Protein AF-A0A0B8P8W1-F1 (afdb_monomer_lite)

pLDDT: mean 81.94, std 17.28, range [42.34, 97.12]

Foldseek 3Di:
DDDPDDDDDDDFDADPVVRDTDDDDPVVVVVVVVCVPPVVNVVND

Organism: NCBI:txid1481914

Secondary structure (DSSP, 8-state):
---S---------EETTTTEE-PPPHHHHHHHHHHHS-HHHHTT-

Sequence (45 aa):
MKTCAKGSAKMVMFDFNKNQKVAIPEQLRNAIEQIESKPSFLANR

Radius of gyration: 14.54 Å; chains: 1; bounding box: 20×26×39 Å

InterPro domains:
  IPR029069 HotDog domain superfamily [SSF54637] (3-36)

Structure (mmCIF, N/CA/C/O backbone):
data_AF-A0A0B8P8W1-F1
#
_entry.id   AF-A0A0B8P8W1-F1
#
loop_
_atom_site.group_PDB
_atom_site.id
_atom_site.type_symbol
_atom_site.label_atom_id
_atom_site.label_alt_id
_atom_site.label_comp_id
_atom_site.label_asym_id
_atom_site.label_entity_id
_atom_site.label_seq_id
_atom_site.pdbx_PDB_ins_code
_atom_site.Cartn_x
_atom_site.Cartn_y
_atom_site.Cartn_z
_atom_site.occupancy
_atom_site.B_iso_or_equiv
_atom_site.auth_seq_id
_atom_site.auth_comp_id
_atom_site.auth_asym_id
_atom_site.auth_atom_id
_atom_site.pdbx_PDB_model_num
ATOM 1 N N . MET A 1 1 ? 10.090 -13.669 -23.333 1.00 54.03 1 MET A N 1
ATOM 2 C CA . MET A 1 1 ? 9.281 -14.414 -22.341 1.00 54.03 1 MET A CA 1
ATOM 3 C C . MET A 1 1 ? 7.815 -14.207 -22.679 1.00 54.03 1 MET A C 1
ATOM 5 O O . MET A 1 1 ? 7.449 -13.074 -22.948 1.00 54.03 1 MET A O 1
ATOM 9 N N . LYS A 1 2 ? 6.996 -15.265 -22.734 1.00 66.94 2 LYS A N 1
ATOM 10 C CA . LYS A 1 2 ? 5.534 -15.122 -22.847 1.00 66.94 2 LYS A CA 1
ATOM 11 C C . LYS A 1 2 ? 4.968 -15.011 -21.429 1.00 66.94 2 LYS A C 1
ATOM 13 O O . LYS A 1 2 ? 5.317 -15.836 -20.589 1.00 66.94 2 LYS A O 1
ATOM 18 N N . THR A 1 3 ? 4.165 -13.991 -21.147 1.00 72.62 3 THR A N 1
ATOM 19 C CA . THR A 1 3 ? 3.470 -13.850 -19.862 1.00 72.62 3 THR A CA 1
ATOM 20 C C . THR A 1 3 ? 2.314 -14.852 -19.811 1.00 72.62 3 THR A C 1
ATOM 22 O O . THR A 1 3 ? 1.492 -14.909 -20.721 1.00 72.62 3 THR A O 1
ATOM 25 N N . CYS A 1 4 ? 2.275 -15.695 -18.776 1.00 79.38 4 CYS A N 1
ATOM 26 C CA . CYS A 1 4 ? 1.292 -16.783 -18.677 1.00 79.38 4 CYS A CA 1
ATOM 27 C C . CYS A 1 4 ? -0.050 -16.340 -18.065 1.00 79.38 4 CYS A C 1
ATOM 29 O O . CYS A 1 4 ? -1.046 -17.037 -18.224 1.00 79.38 4 CYS A O 1
ATOM 31 N N . ALA A 1 5 ? -0.089 -15.196 -17.372 1.00 78.06 5 ALA A N 1
ATOM 32 C CA . ALA A 1 5 ? -1.304 -14.602 -16.817 1.00 78.06 5 ALA A CA 1
ATOM 33 C C . ALA A 1 5 ? -1.088 -13.113 -16.495 1.00 78.06 5 ALA A C 1
ATOM 35 O O . ALA A 1 5 ? -0.002 -12.721 -16.064 1.00 78.06 5 ALA A O 1
ATOM 36 N N . LYS A 1 6 ? -2.140 -12.300 -16.652 1.00 81.31 6 LYS A N 1
ATOM 37 C CA . LYS A 1 6 ? -2.180 -10.882 -16.265 1.00 81.31 6 LYS A CA 1
ATOM 38 C C . LYS A 1 6 ? -3.292 -10.677 -15.241 1.00 81.31 6 LYS A C 1
ATOM 40 O O . LYS A 1 6 ? -4.425 -11.084 -15.477 1.00 81.31 6 LYS A O 1
ATOM 45 N N . GLY A 1 7 ? -2.968 -10.049 -14.113 1.00 80.25 7 GLY A N 1
ATOM 46 C CA . GLY A 1 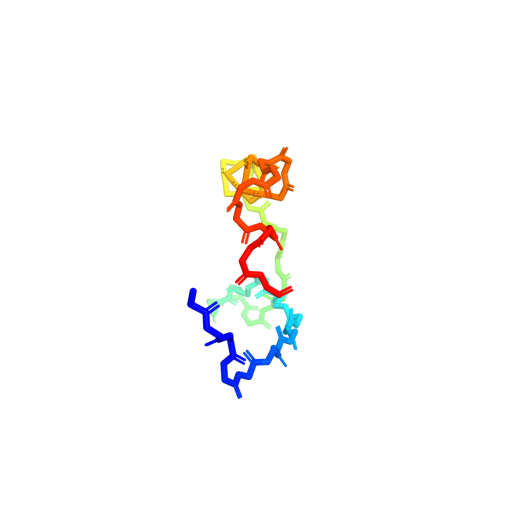7 ? -3.914 -9.770 -13.033 1.00 80.25 7 GLY A CA 1
ATOM 47 C C . GLY A 1 7 ? -3.838 -8.321 -12.562 1.00 80.25 7 GLY A C 1
ATOM 48 O O . GLY A 1 7 ? -2.785 -7.686 -12.632 1.00 80.25 7 GLY A O 1
ATOM 49 N N . SER A 1 8 ? -4.963 -7.806 -12.069 1.00 84.38 8 SER A N 1
ATOM 50 C CA . SER A 1 8 ? -5.073 -6.488 -11.438 1.00 84.38 8 SER A CA 1
ATOM 51 C C . SER A 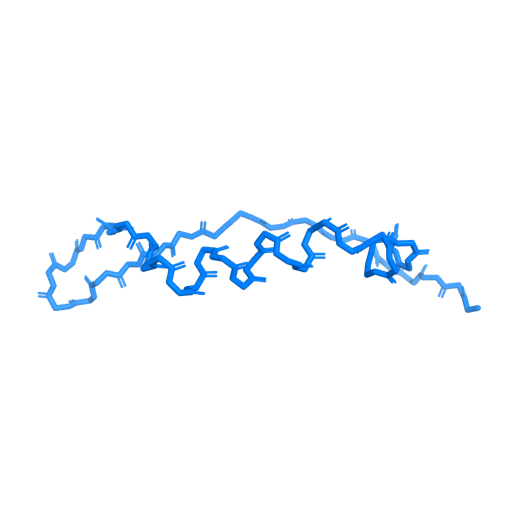1 8 ? -5.746 -6.620 -10.076 1.00 84.38 8 SER A C 1
ATOM 53 O O . SER A 1 8 ? -6.746 -7.326 -9.963 1.00 84.38 8 SER A O 1
ATOM 55 N N . ALA A 1 9 ? -5.243 -5.909 -9.068 1.00 85.44 9 ALA A N 1
ATOM 56 C CA . ALA A 1 9 ? -5.825 -5.875 -7.729 1.00 85.44 9 ALA A CA 1
ATOM 57 C C . ALA A 1 9 ? -5.932 -4.430 -7.225 1.00 85.44 9 ALA A C 1
ATOM 59 O O . ALA A 1 9 ? -5.083 -3.596 -7.541 1.00 85.44 9 ALA A O 1
ATOM 60 N N . LYS A 1 10 ? -6.967 -4.146 -6.427 1.00 89.50 10 LYS A N 1
ATOM 61 C CA . LYS A 1 10 ? -7.118 -2.889 -5.681 1.00 89.50 10 LYS A CA 1
ATOM 62 C C . LYS A 1 10 ? -6.840 -3.164 -4.207 1.00 89.50 10 LYS A C 1
ATOM 64 O O . LYS A 1 10 ? -7.408 -4.097 -3.649 1.00 89.50 10 LYS A O 1
ATOM 69 N N . MET A 1 11 ? -5.983 -2.356 -3.590 1.00 91.25 11 MET A N 1
ATOM 70 C CA . MET A 1 11 ? -5.575 -2.506 -2.189 1.00 91.25 11 MET A CA 1
ATOM 71 C C . MET A 1 11 ? -5.935 -1.254 -1.382 1.00 91.25 11 MET A C 1
ATOM 73 O O . MET A 1 11 ? -6.089 -0.172 -1.945 1.00 91.25 11 MET A O 1
ATOM 77 N N . VAL A 1 12 ? -6.073 -1.405 -0.062 1.00 94.00 12 VAL A N 1
ATOM 78 C CA . VAL A 1 12 ? -6.330 -0.305 0.882 1.00 94.00 12 VAL A CA 1
ATOM 79 C C . VAL A 1 12 ? -5.368 -0.398 2.062 1.00 94.00 12 VAL A C 1
ATOM 81 O O . VAL A 1 12 ? -5.025 -1.500 2.482 1.00 94.00 12 VAL A O 1
ATOM 84 N N . MET A 1 13 ? -4.955 0.746 2.610 1.00 96.31 13 MET A N 1
ATOM 85 C CA . MET A 1 13 ? -4.222 0.785 3.875 1.00 96.31 13 MET A CA 1
ATOM 86 C C . MET A 1 13 ? -5.215 0.744 5.040 1.00 96.31 13 MET A C 1
ATOM 88 O O . MET A 1 13 ? -6.211 1.475 5.042 1.00 96.31 13 MET A O 1
ATOM 92 N N . PHE A 1 14 ? -4.955 -0.116 6.020 1.00 97.12 14 PHE A N 1
ATOM 93 C CA . PHE A 1 14 ? -5.845 -0.356 7.151 1.00 97.12 14 PHE A CA 1
ATOM 94 C C . PHE A 1 14 ? -5.055 -0.370 8.457 1.00 97.12 14 PHE A C 1
ATOM 96 O O . PHE A 1 14 ? -4.003 -0.999 8.542 1.00 97.12 14 PHE 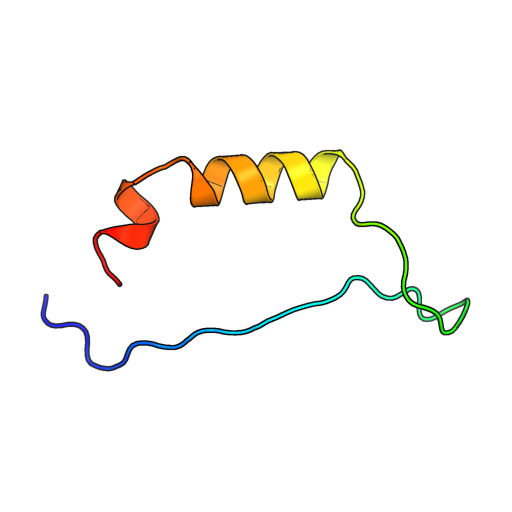A O 1
ATOM 103 N N . ASP A 1 15 ? -5.567 0.325 9.467 1.00 96.94 15 ASP A N 1
ATOM 104 C CA . ASP A 1 15 ? -5.027 0.314 10.824 1.00 96.94 15 ASP A CA 1
ATOM 105 C C . ASP A 1 15 ? -5.838 -0.678 11.664 1.00 96.94 15 ASP A C 1
ATOM 107 O O . ASP A 1 15 ? -7.014 -0.442 11.949 1.00 96.94 15 ASP A O 1
ATOM 111 N N . PHE A 1 16 ? -5.212 -1.788 12.058 1.00 96.06 16 PHE A N 1
ATOM 112 C CA . PHE A 1 16 ? -5.856 -2.839 12.850 1.00 96.06 16 PHE A CA 1
ATOM 113 C C . PHE A 1 16 ? -6.150 -2.420 14.290 1.00 96.06 16 PHE A C 1
ATOM 115 O O . PHE A 1 16 ? -7.118 -2.905 14.868 1.00 96.06 16 PHE A O 1
ATOM 122 N N . ASN A 1 17 ? -5.379 -1.488 14.857 1.00 97.00 17 ASN A N 1
ATOM 123 C CA . ASN A 1 17 ? -5.619 -1.007 16.219 1.00 97.00 17 ASN A CA 1
ATOM 124 C C . ASN A 1 17 ? -6.868 -0.124 16.275 1.00 97.00 17 ASN A C 1
ATOM 126 O O . ASN A 1 17 ? -7.606 -0.140 17.256 1.00 97.00 17 ASN A O 1
ATOM 130 N N . LYS A 1 18 ? -7.110 0.643 15.207 1.00 94.88 18 LYS A N 1
ATOM 131 C CA . LYS A 1 18 ? -8.283 1.522 15.072 1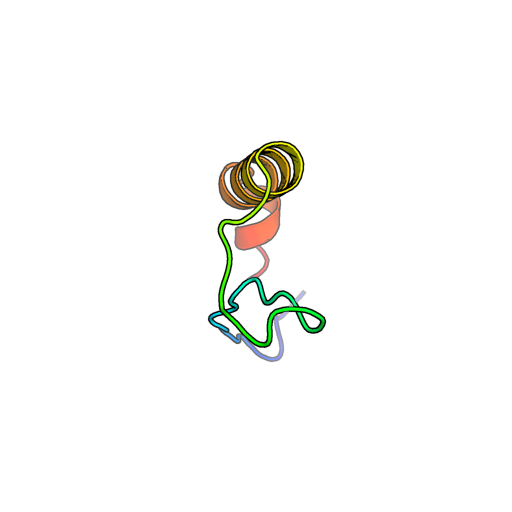.00 94.88 18 LYS A CA 1
ATOM 132 C C . LYS A 1 18 ? -9.431 0.886 14.290 1.00 94.88 18 LYS A C 1
ATOM 134 O O . LYS A 1 18 ? -10.479 1.507 14.150 1.00 94.88 18 LYS A O 1
ATOM 139 N N . ASN A 1 19 ? -9.222 -0.319 13.762 1.00 96.31 19 ASN A N 1
ATOM 140 C CA . ASN A 1 19 ? -10.146 -1.048 12.899 1.00 96.31 19 ASN A CA 1
ATOM 141 C C . ASN A 1 19 ? -10.746 -0.179 11.773 1.00 96.31 19 ASN A C 1
ATOM 143 O O . ASN A 1 19 ? -11.949 -0.219 11.508 1.00 96.31 19 ASN A O 1
ATOM 147 N N . GLN A 1 20 ? -9.914 0.635 11.116 1.00 96.88 20 GLN A N 1
ATOM 148 C CA . GLN A 1 20 ? -10.371 1.566 10.082 1.00 96.88 20 GLN A CA 1
ATOM 149 C C . GLN A 1 20 ? -9.386 1.700 8.921 1.00 96.88 20 GLN A C 1
ATOM 151 O O . GLN A 1 20 ? -8.179 1.491 9.057 1.00 96.88 20 GLN A O 1
ATOM 156 N N . LYS A 1 21 ? -9.910 2.124 7.767 1.00 96.88 21 LYS A N 1
ATOM 157 C CA . LYS A 1 21 ? -9.085 2.526 6.624 1.00 96.88 21 LYS A CA 1
ATOM 158 C C . LYS A 1 21 ? -8.348 3.814 6.962 1.00 96.88 21 LYS A C 1
ATOM 160 O O . LYS A 1 21 ? -8.930 4.732 7.537 1.00 96.88 21 LYS A O 1
ATOM 165 N N . VAL A 1 22 ? -7.088 3.891 6.560 1.00 96.56 22 VAL A N 1
ATOM 166 C CA . VAL A 1 22 ? -6.250 5.071 6.780 1.00 96.56 22 VAL A CA 1
ATOM 167 C C . VAL A 1 22 ? -5.597 5.516 5.479 1.00 96.56 22 VAL A C 1
ATOM 169 O O . VAL A 1 22 ? -5.569 4.785 4.487 1.00 96.56 22 VAL A O 1
ATOM 172 N N . ALA A 1 23 ? -5.085 6.744 5.474 1.00 95.94 23 ALA A N 1
ATOM 173 C CA . ALA A 1 23 ? -4.294 7.236 4.359 1.00 95.94 23 ALA A CA 1
ATOM 174 C C . ALA A 1 23 ? -2.996 6.426 4.225 1.00 95.94 23 ALA A C 1
ATOM 176 O O . ALA A 1 23 ? -2.397 6.016 5.219 1.00 95.94 23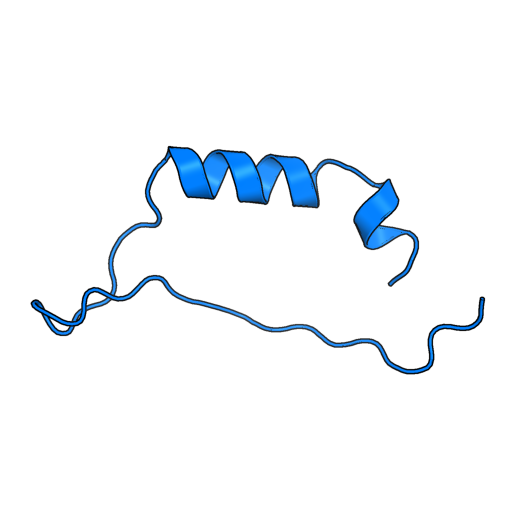 ALA A O 1
ATOM 177 N N . ILE A 1 24 ? -2.549 6.221 2.985 1.00 95.50 24 ILE A N 1
ATOM 178 C CA . ILE A 1 24 ? -1.221 5.665 2.715 1.00 95.50 24 ILE A CA 1
ATOM 179 C C . ILE A 1 24 ? -0.181 6.713 3.152 1.00 95.50 24 ILE A C 1
ATOM 181 O O . ILE A 1 24 ? -0.263 7.847 2.668 1.00 95.50 24 ILE A O 1
ATOM 185 N N . PRO A 1 25 ? 0.780 6.365 4.029 1.00 95.62 25 PRO A N 1
ATOM 186 C CA . PRO A 1 25 ? 1.880 7.249 4.408 1.00 95.62 25 PRO A CA 1
ATOM 187 C C . PRO A 1 25 ? 2.638 7.787 3.190 1.00 95.62 25 PRO A C 1
ATOM 189 O O . PRO A 1 25 ? 2.852 7.057 2.222 1.00 95.62 25 PRO A O 1
ATOM 192 N N . GLU A 1 26 ? 3.085 9.041 3.254 1.00 95.69 26 GLU A N 1
ATOM 193 C CA . GLU A 1 26 ? 3.704 9.751 2.125 1.00 95.69 26 GLU A CA 1
ATOM 194 C C . GLU A 1 26 ? 4.888 8.988 1.516 1.00 95.69 26 GLU A C 1
ATOM 196 O O . GLU A 1 26 ? 4.960 8.813 0.305 1.00 95.69 26 GLU A O 1
ATOM 201 N N . GLN A 1 27 ? 5.761 8.421 2.351 1.00 94.31 27 GLN A N 1
ATOM 202 C CA . GLN A 1 27 ? 6.904 7.627 1.888 1.00 94.31 27 GLN A CA 1
ATOM 203 C C . GLN A 1 27 ? 6.482 6.415 1.040 1.00 94.31 27 GLN A C 1
ATOM 205 O O . GLN A 1 27 ? 7.107 6.123 0.021 1.00 94.31 27 GLN A O 1
ATOM 210 N N . LEU A 1 28 ? 5.406 5.725 1.435 1.00 94.25 28 LEU A N 1
ATOM 211 C CA . LEU A 1 28 ? 4.879 4.576 0.697 1.00 94.25 28 LEU A CA 1
ATOM 212 C C . LEU A 1 28 ? 4.169 5.012 -0.583 1.00 94.25 28 LEU A C 1
ATOM 214 O O . LEU A 1 28 ? 4.342 4.374 -1.618 1.00 94.25 28 LEU A O 1
ATOM 218 N N . ARG A 1 29 ? 3.414 6.113 -0.532 1.00 94.06 29 ARG A N 1
ATOM 219 C CA . ARG A 1 29 ? 2.794 6.714 -1.718 1.00 94.06 29 ARG A CA 1
ATOM 220 C C . ARG A 1 29 ? 3.852 7.062 -2.765 1.00 94.06 29 ARG A C 1
ATOM 222 O O . ARG A 1 29 ? 3.741 6.610 -3.899 1.00 94.06 29 ARG A O 1
ATOM 229 N N . ASN A 1 30 ? 4.910 7.759 -2.361 1.00 93.31 30 ASN A N 1
ATOM 230 C CA . ASN A 1 30 ? 5.994 8.166 -3.253 1.00 93.31 30 ASN A CA 1
ATOM 231 C C . ASN A 1 30 ? 6.700 6.950 -3.875 1.00 93.31 30 ASN A C 1
ATOM 233 O O . ASN A 1 30 ? 7.051 6.967 -5.052 1.00 93.31 30 ASN A O 1
ATOM 237 N N . ALA A 1 31 ? 6.884 5.867 -3.111 1.00 91.75 31 ALA A N 1
ATOM 238 C CA . ALA A 1 31 ? 7.451 4.626 -3.636 1.00 91.75 31 ALA A CA 1
ATOM 239 C C . ALA A 1 31 ? 6.531 3.944 -4.668 1.00 91.75 31 ALA A C 1
ATOM 241 O O . ALA A 1 31 ? 7.019 3.473 -5.695 1.00 91.75 31 ALA A O 1
ATOM 242 N N . ILE A 1 32 ? 5.213 3.915 -4.431 1.00 90.62 32 ILE A N 1
ATOM 243 C CA . ILE A 1 32 ? 4.227 3.369 -5.380 1.00 90.62 32 ILE A CA 1
ATOM 244 C C . ILE A 1 32 ? 4.241 4.176 -6.681 1.00 90.62 32 ILE A C 1
ATOM 246 O O . ILE A 1 32 ? 4.361 3.596 -7.759 1.00 90.62 32 ILE A O 1
ATOM 250 N N . GLU A 1 33 ? 4.213 5.504 -6.585 1.00 90.44 33 GLU A N 1
ATOM 251 C CA . GLU A 1 33 ? 4.247 6.397 -7.747 1.00 90.44 33 GLU A CA 1
ATOM 252 C C . GLU A 1 33 ? 5.536 6.218 -8.567 1.00 90.44 33 GLU A C 1
ATOM 254 O O . GLU A 1 33 ? 5.503 6.238 -9.797 1.00 90.44 33 GLU A O 1
ATOM 259 N N . GLN A 1 34 ? 6.677 5.953 -7.922 1.00 89.25 34 GLN A N 1
ATOM 260 C CA . GLN A 1 34 ? 7.929 5.631 -8.619 1.00 89.25 34 GLN A CA 1
ATOM 261 C C . GLN A 1 34 ? 7.898 4.286 -9.359 1.00 89.25 34 GLN A C 1
ATOM 263 O O . GLN A 1 34 ? 8.581 4.132 -10.372 1.00 89.25 34 GLN A O 1
ATOM 268 N N . ILE A 1 35 ? 7.151 3.298 -8.859 1.00 85.62 35 ILE A N 1
ATOM 269 C CA . ILE A 1 35 ? 6.976 2.004 -9.534 1.00 85.62 35 ILE A CA 1
ATOM 270 C C . ILE A 1 35 ? 6.052 2.170 -10.743 1.00 85.62 35 ILE A C 1
ATOM 272 O O . ILE A 1 35 ? 6.355 1.652 -11.815 1.00 85.62 35 ILE A O 1
ATOM 276 N N . GLU A 1 36 ? 4.954 2.911 -10.590 1.00 80.31 36 GLU A N 1
ATOM 277 C CA . GLU A 1 36 ? 3.983 3.153 -11.664 1.00 80.31 36 GLU A CA 1
ATOM 278 C C . GLU A 1 36 ? 4.548 4.043 -12.780 1.00 80.31 36 GLU A C 1
ATOM 280 O O . GLU A 1 36 ? 4.286 3.800 -13.957 1.00 80.31 36 GLU A O 1
ATOM 285 N N . SER A 1 37 ? 5.369 5.037 -12.430 1.00 70.94 37 SER A N 1
ATOM 286 C CA . SER A 1 37 ? 6.007 5.956 -13.385 1.00 70.94 37 SER A CA 1
ATOM 287 C C . SER A 1 37 ? 7.201 5.359 -14.137 1.00 70.94 37 SER A C 1
ATOM 289 O O . SER A 1 37 ? 7.636 5.932 -15.136 1.00 70.94 37 SER A O 1
ATOM 291 N N . LYS A 1 38 ? 7.732 4.203 -13.713 1.00 65.81 38 LYS A N 1
ATOM 292 C CA . LYS A 1 38 ? 8.778 3.479 -14.449 1.00 65.81 38 LYS A CA 1
ATOM 293 C C . LYS A 1 38 ? 8.131 2.510 -15.451 1.00 65.81 38 LYS A C 1
ATOM 295 O O . LYS A 1 38 ? 7.642 1.450 -15.055 1.00 65.81 38 LYS A O 1
ATOM 300 N N . PRO A 1 39 ? 8.185 2.788 -16.770 1.00 54.06 39 PRO A N 1
ATOM 301 C CA . PRO A 1 39 ? 7.510 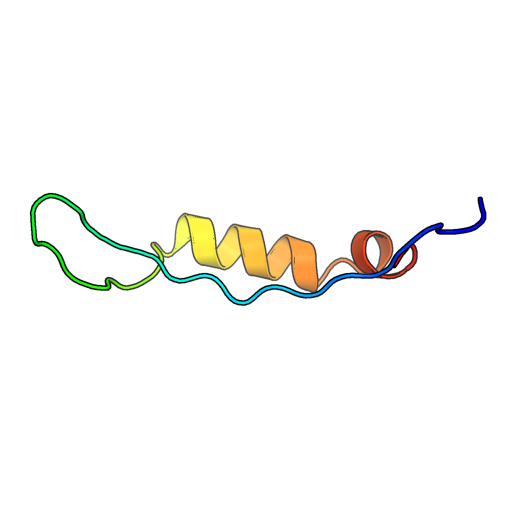1.967 -17.778 1.00 54.06 39 PRO A CA 1
ATOM 302 C C . PRO A 1 39 ? 8.060 0.533 -17.877 1.00 54.06 39 PRO A C 1
ATOM 304 O O . PRO A 1 39 ? 7.384 -0.351 -18.399 1.00 54.06 39 PRO A O 1
ATOM 307 N N . SER A 1 40 ? 9.251 0.251 -17.339 1.00 53.84 40 SER A N 1
ATOM 308 C CA . SER A 1 40 ? 9.873 -1.078 -17.396 1.00 53.84 40 SER A CA 1
ATOM 309 C C . SER A 1 40 ? 9.232 -2.129 -16.480 1.00 53.84 40 SER A C 1
ATOM 311 O O . SER A 1 40 ? 9.466 -3.318 -16.693 1.00 53.84 40 SER A O 1
ATOM 313 N N . PHE A 1 41 ? 8.391 -1.736 -15.513 1.00 53.19 41 PHE A N 1
ATOM 314 C CA . PHE A 1 41 ? 7.648 -2.694 -14.678 1.00 53.19 41 PHE A CA 1
ATOM 315 C C . PHE A 1 41 ? 6.273 -3.062 -15.266 1.00 53.19 41 PHE A C 1
ATOM 317 O O . PHE A 1 41 ? 5.735 -4.131 -14.975 1.00 53.19 41 PHE A O 1
ATOM 324 N N . LEU A 1 42 ? 5.717 -2.204 -16.131 1.00 51.44 42 LEU A N 1
ATOM 325 C CA . LEU A 1 42 ? 4.445 -2.431 -16.829 1.00 51.44 42 LEU A CA 1
ATOM 326 C C . LEU A 1 42 ? 4.634 -2.991 -18.250 1.00 51.44 42 LEU A C 1
ATOM 328 O O . LEU A 1 42 ? 3.715 -3.613 -18.773 1.00 51.44 42 LEU A O 1
ATOM 332 N N . ALA A 1 43 ? 5.823 -2.855 -18.851 1.00 43.44 43 ALA A N 1
ATOM 333 C CA . ALA A 1 43 ? 6.153 -3.428 -20.162 1.00 43.44 43 ALA A CA 1
ATOM 334 C C . ALA A 1 43 ? 6.369 -4.961 -20.156 1.00 43.44 43 ALA A C 1
ATOM 336 O O . ALA A 1 43 ? 6.505 -5.563 -21.217 1.00 43.44 43 ALA A O 1
ATOM 337 N N . ASN A 1 44 ? 6.360 -5.600 -18.979 1.00 42.34 44 ASN A N 1
ATOM 338 C CA . ASN A 1 44 ? 6.271 -7.059 -18.815 1.00 42.34 44 ASN A CA 1
ATOM 339 C C . ASN A 1 44 ? 4.947 -7.481 -18.133 1.00 42.34 44 ASN A C 1
ATOM 341 O O . ASN A 1 44 ? 4.924 -8.451 -17.374 1.00 42.34 44 ASN A O 1
ATOM 345 N N . ARG A 1 45 ? 3.844 -6.749 -18.368 1.00 43.34 45 ARG A N 1
ATOM 346 C CA . ARG A 1 45 ? 2.482 -7.158 -17.975 1.00 43.34 45 ARG A CA 1
ATOM 347 C C . ARG A 1 45 ? 1.554 -7.358 -19.165 1.00 43.34 45 ARG A C 1
ATOM 349 O O . ARG A 1 45 ? 1.120 -6.352 -19.772 1.00 43.34 45 ARG A O 1
#